Protein AF-A0A7J7P2Q6-F1 (afdb_monomer)

pLDDT: mean 91.46, std 8.25, range [54.0, 97.38]

Sequence (81 aa):
MDTNQGIRHKEHIQDAISWYNKFLGFCVEGGHGVKLIFNNINSQNPNEEYSFTLRHADDNYTLLDCDPYLGDMKEFIQELN

Solvent-accessible surface area (backbone atoms only — not comparable to full-atom values): 4697 Å² total; per-residue (Å²): 130,67,66,69,60,58,49,54,52,51,50,54,51,51,52,50,50,53,48,46,30,66,74,68,25,43,44,79,46,82,70,100,34,45,34,43,37,36,29,62,71,42,89,90,44,47,81,47,71,37,36,39,24,39,33,80,55,94,92,34,64,42,81,76,48,53,42,76,76,60,88,61,52,62,58,55,46,59,73,75,93

Foldseek 3Di:
DPPVVVVVVVVVVVVVQVCCCVPQQWDWDDDPFIKIWHACPDPVGRRDIWIWGWHQDPNAIDTPDTVPDDPCVVVVRVVVD

Nearest PDB structures (foldseek):
  3vza-assembly1_B  TM=9.675E-01  e=2.540E-05  Gallus gallus
  8ppr-assembly1_G  TM=9.086E-01  e=2.392E-05  Homo sapiens
  8q5h-assembly1_5  TM=8.321E-01  e=5.876E-05  Homo sapiens
  2ve7-assembly2_B  TM=8.817E-01  e=1.788E-03  Homo sapiens
  8trh-assembly1_N  TM=4.527E-01  e=3.828E+00  Homo sapiens

Mean predicted aligned error: 5.56 Å

Structure (mmCIF, N/CA/C/O backbone):
data_AF-A0A7J7P2Q6-F1
#
_entry.id   AF-A0A7J7P2Q6-F1
#
loop_
_atom_site.group_PDB
_atom_site.id
_atom_site.type_symbol
_atom_site.label_atom_id
_atom_site.label_alt_id
_atom_site.label_comp_id
_atom_site.label_asym_id
_atom_site.label_entity_id
_atom_site.label_seq_id
_atom_site.pdbx_PDB_ins_code
_atom_site.Cartn_x
_atom_site.Cartn_y
_atom_site.Cartn_z
_atom_site.occupancy
_atom_site.B_iso_or_equiv
_atom_site.auth_seq_id
_atom_site.auth_comp_id
_atom_site.auth_asym_id
_atom_site.auth_atom_id
_atom_site.pdbx_PDB_model_num
ATOM 1 N N . MET A 1 1 ? 28.015 7.357 -22.217 1.00 54.00 1 MET A N 1
ATOM 2 C CA . MET A 1 1 ? 27.195 8.008 -21.174 1.00 54.00 1 MET A CA 1
ATOM 3 C C . MET A 1 1 ? 28.105 8.260 -19.993 1.00 54.00 1 MET A C 1
ATOM 5 O O . MET A 1 1 ? 28.698 7.302 -19.512 1.00 54.00 1 MET A O 1
ATOM 9 N N . ASP A 1 2 ? 28.280 9.520 -19.597 1.00 59.41 2 ASP A N 1
ATOM 10 C CA . ASP A 1 2 ? 29.186 9.889 -18.509 1.00 59.41 2 ASP A CA 1
ATOM 11 C C . ASP A 1 2 ? 28.682 9.327 -17.179 1.00 59.41 2 ASP A C 1
ATOM 13 O O . ASP A 1 2 ? 27.627 9.703 -16.665 1.00 59.41 2 ASP A O 1
ATOM 17 N N . THR A 1 3 ? 29.460 8.410 -16.614 1.00 67.50 3 THR A N 1
ATOM 18 C CA . THR A 1 3 ? 29.187 7.670 -15.373 1.00 67.50 3 THR A CA 1
ATOM 19 C C . THR A 1 3 ? 28.861 8.593 -14.197 1.00 67.50 3 THR A C 1
ATOM 21 O O . THR A 1 3 ? 28.070 8.241 -13.328 1.00 67.50 3 THR A O 1
ATOM 24 N N . ASN A 1 4 ? 29.414 9.806 -14.203 1.00 69.62 4 ASN A N 1
ATOM 25 C CA . ASN A 1 4 ? 29.222 10.818 -13.166 1.00 69.62 4 ASN A CA 1
ATOM 26 C C . ASN A 1 4 ? 27.801 11.422 -13.172 1.00 69.62 4 ASN A C 1
ATOM 28 O O . ASN A 1 4 ? 27.248 11.739 -12.122 1.00 69.62 4 ASN A O 1
ATOM 32 N N .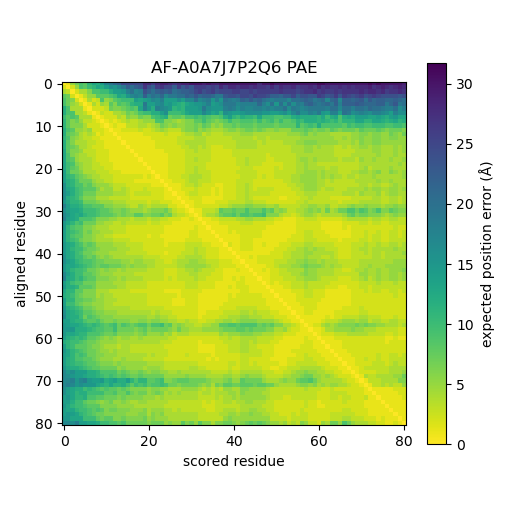 GLN A 1 5 ? 27.170 11.531 -14.346 1.00 69.25 5 GLN A N 1
ATOM 33 C CA . GLN A 1 5 ? 25.804 12.047 -14.471 1.00 69.25 5 GLN A CA 1
ATOM 34 C C . GLN A 1 5 ? 24.763 11.010 -14.027 1.00 69.25 5 GLN A C 1
ATOM 36 O O . GLN A 1 5 ? 23.767 11.365 -13.400 1.00 69.25 5 GLN A O 1
ATOM 41 N N . GLY A 1 6 ? 25.028 9.723 -14.281 1.00 75.56 6 GLY A N 1
ATOM 42 C CA . GLY A 1 6 ? 24.200 8.620 -13.784 1.00 75.56 6 GLY A CA 1
ATOM 43 C C . GLY A 1 6 ? 24.229 8.483 -12.257 1.00 75.56 6 GLY A C 1
ATOM 44 O O . GLY A 1 6 ? 23.190 8.231 -11.651 1.00 75.56 6 GLY A O 1
ATOM 45 N N . ILE A 1 7 ? 25.392 8.706 -11.630 1.00 77.31 7 ILE A N 1
ATOM 46 C CA . ILE A 1 7 ? 25.540 8.681 -10.164 1.00 77.31 7 ILE A CA 1
ATOM 47 C C . ILE A 1 7 ? 24.733 9.815 -9.521 1.00 77.31 7 ILE A C 1
ATOM 49 O O . ILE A 1 7 ? 23.869 9.540 -8.692 1.00 77.31 7 ILE A O 1
ATOM 53 N N . ARG A 1 8 ? 24.915 11.060 -9.981 1.00 78.00 8 ARG A N 1
ATOM 54 C CA . ARG A 1 8 ? 24.173 12.219 -9.450 1.00 78.00 8 ARG A CA 1
ATOM 55 C C . ARG A 1 8 ? 22.661 12.069 -9.597 1.00 78.00 8 ARG A C 1
ATOM 57 O O . ARG A 1 8 ? 21.911 12.407 -8.692 1.00 78.00 8 ARG A O 1
ATOM 64 N N . HIS A 1 9 ? 22.192 11.545 -10.729 1.00 84.19 9 HIS A N 1
ATOM 65 C CA . HIS A 1 9 ? 20.760 11.330 -10.939 1.00 84.19 9 HIS A CA 1
ATOM 66 C C . HIS A 1 9 ? 20.170 10.325 -9.940 1.00 84.19 9 HIS A C 1
ATOM 68 O O . HIS A 1 9 ? 19.088 10.550 -9.401 1.00 84.19 9 HIS A O 1
ATOM 74 N N . LYS A 1 10 ? 20.901 9.242 -9.655 1.00 87.81 10 LYS A N 1
ATOM 75 C CA . LYS A 1 10 ? 20.493 8.242 -8.665 1.00 87.81 10 LYS A CA 1
ATOM 76 C C . LYS A 1 10 ? 20.450 8.823 -7.249 1.00 87.81 10 LYS A C 1
ATOM 78 O O . LYS A 1 10 ? 19.499 8.542 -6.529 1.00 87.81 10 LYS A O 1
ATOM 83 N N . GLU A 1 11 ? 21.432 9.643 -6.879 1.00 90.62 11 GLU A N 1
ATOM 84 C CA . GLU A 1 11 ? 21.465 10.345 -5.586 1.00 90.62 11 GLU A CA 1
ATOM 85 C C . GLU A 1 11 ? 20.242 11.259 -5.423 1.00 90.62 11 GLU A C 1
ATOM 87 O O . GLU A 1 11 ? 19.514 11.140 -4.443 1.00 90.62 11 GLU A O 1
ATOM 92 N N . HIS A 1 12 ? 19.919 12.073 -6.435 1.00 92.94 12 HIS A N 1
ATOM 93 C CA . HIS A 1 12 ? 18.734 12.939 -6.399 1.00 92.94 12 HIS A CA 1
ATOM 94 C C . HIS A 1 12 ? 17.414 12.166 -6.257 1.00 92.94 12 HIS A C 1
ATOM 96 O O . HIS A 1 12 ? 16.505 12.622 -5.562 1.00 92.94 12 HIS A O 1
ATOM 102 N N . ILE A 1 13 ? 17.294 10.998 -6.898 1.00 92.69 13 ILE A N 1
ATOM 103 C CA . ILE A 1 13 ? 16.123 10.125 -6.733 1.00 92.69 13 ILE A CA 1
ATOM 104 C C . ILE A 1 13 ? 16.052 9.592 -5.298 1.00 92.69 13 ILE A C 1
ATOM 106 O O . ILE A 1 13 ? 14.979 9.595 -4.700 1.00 92.69 13 ILE A O 1
ATOM 110 N N . GLN A 1 14 ? 17.176 9.151 -4.731 1.00 92.94 14 GLN A N 1
ATOM 111 C CA . GLN A 1 14 ? 17.223 8.637 -3.360 1.00 92.94 14 GLN A CA 1
ATOM 112 C C . GLN A 1 14 ? 16.902 9.716 -2.322 1.00 92.94 14 GLN A C 1
ATOM 114 O O . GLN A 1 14 ? 16.185 9.4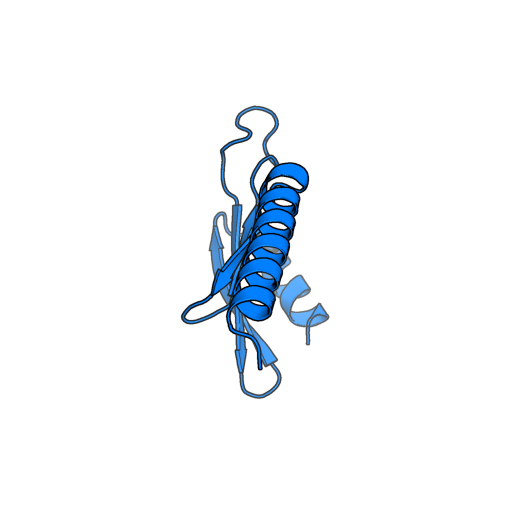33 -1.361 1.00 92.94 14 GLN A O 1
ATOM 119 N N . ASP A 1 15 ? 17.358 10.948 -2.538 1.00 94.69 15 ASP A N 1
ATOM 120 C CA . ASP A 1 15 ? 17.023 12.090 -1.687 1.00 94.69 15 ASP A CA 1
ATOM 121 C C . ASP A 1 15 ? 15.529 12.406 -1.746 1.00 94.69 15 ASP A C 1
ATOM 123 O O . ASP A 1 15 ? 14.893 12.597 -0.708 1.00 94.69 15 ASP A O 1
ATOM 127 N N . ALA A 1 16 ? 14.943 12.406 -2.948 1.00 93.56 16 ALA A N 1
ATOM 128 C CA . ALA A 1 16 ? 13.512 12.623 -3.123 1.00 93.56 16 ALA A CA 1
ATOM 129 C C . ALA A 1 16 ? 12.691 11.526 -2.430 1.00 93.56 16 ALA A C 1
ATOM 131 O O . ALA A 1 16 ? 11.768 11.839 -1.680 1.00 93.56 16 ALA A O 1
ATOM 132 N N . ILE A 1 17 ? 13.055 10.251 -2.616 1.00 93.50 17 ILE A N 1
ATOM 133 C CA . ILE A 1 17 ? 12.406 9.118 -1.938 1.00 93.50 17 ILE A CA 1
ATOM 134 C C . ILE A 1 17 ? 12.519 9.272 -0.420 1.00 93.50 17 ILE A C 1
ATOM 136 O O . ILE A 1 17 ? 11.518 9.180 0.281 1.00 93.50 17 ILE A O 1
ATOM 140 N N . SER A 1 18 ? 13.710 9.574 0.097 1.00 94.38 18 SER A N 1
ATOM 141 C CA . SER A 1 18 ? 13.929 9.760 1.537 1.00 94.38 18 SER A CA 1
ATOM 142 C C . SER A 1 18 ? 13.094 10.911 2.097 1.00 94.38 18 SER A C 1
ATOM 144 O O . SER A 1 18 ? 12.542 10.810 3.195 1.00 94.38 18 SER A O 1
ATOM 146 N N . TRP A 1 19 ? 12.968 11.999 1.334 1.00 94.88 19 TRP A N 1
ATOM 147 C CA . TRP A 1 19 ? 12.133 13.133 1.699 1.00 94.88 19 TRP A CA 1
ATOM 148 C C . TRP A 1 19 ? 10.651 12.748 1.755 1.00 94.88 19 TRP A C 1
ATOM 150 O O . TRP A 1 19 ? 10.005 13.030 2.763 1.00 94.88 19 TRP A O 1
ATOM 160 N N . TYR A 1 20 ? 10.126 12.052 0.739 1.00 93.56 20 TYR A N 1
ATOM 161 C CA . TYR A 1 20 ? 8.735 11.582 0.732 1.00 93.56 20 TYR A CA 1
ATOM 162 C C . TYR A 1 20 ? 8.463 10.586 1.856 1.00 93.56 20 TYR A C 1
ATOM 164 O O . TYR A 1 20 ? 7.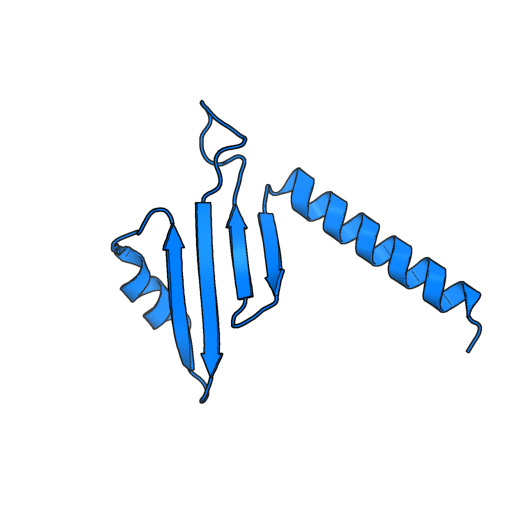482 10.757 2.577 1.00 93.56 20 TYR A O 1
ATOM 172 N N . ASN A 1 21 ? 9.360 9.621 2.073 1.00 93.94 21 ASN A N 1
ATOM 173 C CA . ASN A 1 21 ? 9.224 8.635 3.142 1.00 93.94 21 ASN A CA 1
ATOM 174 C C . ASN A 1 21 ? 9.118 9.306 4.511 1.00 93.94 21 ASN A C 1
ATOM 176 O O . ASN A 1 21 ? 8.261 8.952 5.316 1.00 93.94 21 ASN A O 1
ATOM 180 N N . LYS A 1 22 ? 9.956 10.318 4.760 1.00 92.19 22 LYS A N 1
ATOM 181 C CA . LYS A 1 22 ? 9.937 11.070 6.015 1.00 92.19 22 LYS A CA 1
ATOM 182 C C . LYS A 1 22 ? 8.715 11.977 6.142 1.00 92.19 22 LYS A C 1
ATOM 184 O O . LYS A 1 22 ? 8.139 12.062 7.219 1.00 92.19 22 LYS A O 1
ATOM 189 N N . PHE A 1 23 ? 8.376 12.718 5.089 1.00 93.19 23 PHE A N 1
ATOM 190 C CA . PHE A 1 23 ? 7.351 13.757 5.166 1.00 93.19 23 PHE A CA 1
ATOM 191 C C . PHE A 1 23 ? 5.934 13.180 5.154 1.00 93.19 23 PHE A C 1
ATOM 193 O O . PHE A 1 23 ? 5.079 13.648 5.898 1.00 93.19 23 PHE A O 1
ATOM 200 N N . LEU A 1 24 ? 5.691 12.162 4.326 1.00 94.31 24 LEU A N 1
ATOM 201 C CA . LEU A 1 24 ? 4.388 11.507 4.219 1.00 94.31 24 LEU A CA 1
ATOM 202 C C . LEU A 1 24 ? 4.204 10.387 5.249 1.00 94.31 24 LEU A C 1
ATOM 204 O O . LEU A 1 24 ? 3.079 9.941 5.442 1.00 94.31 24 LEU A O 1
ATOM 208 N N . GLY A 1 25 ? 5.288 9.913 5.874 1.00 95.25 25 GLY A N 1
ATOM 209 C CA . GLY A 1 25 ? 5.256 8.699 6.689 1.00 95.25 25 GLY A CA 1
ATOM 210 C C . GLY A 1 25 ? 4.919 7.458 5.862 1.00 95.25 25 GLY A C 1
ATOM 211 O O . GLY A 1 25 ? 4.284 6.538 6.360 1.00 95.25 25 GLY A O 1
ATOM 212 N N . PHE A 1 26 ? 5.288 7.457 4.579 1.00 95.25 26 PHE A N 1
ATOM 213 C CA . PHE A 1 26 ? 4.876 6.458 3.597 1.00 95.25 26 PHE A CA 1
ATOM 214 C C . PHE A 1 26 ? 6.092 5.847 2.908 1.00 95.25 26 PHE A C 1
ATOM 216 O O . PHE A 1 26 ? 6.837 6.553 2.237 1.00 95.25 26 PHE A O 1
ATOM 223 N N . CYS A 1 27 ? 6.276 4.540 3.041 1.00 95.81 27 CYS A N 1
ATOM 224 C CA . CYS A 1 27 ? 7.358 3.799 2.408 1.00 95.81 27 CYS A CA 1
ATOM 225 C C . CYS A 1 27 ? 6.797 2.705 1.494 1.00 95.81 27 CYS A C 1
ATOM 227 O O . CYS A 1 27 ? 5.735 2.136 1.753 1.00 95.81 27 CYS A O 1
ATOM 229 N N . VAL A 1 28 ? 7.539 2.393 0.432 1.00 94.88 28 VAL A N 1
ATOM 230 C CA . VAL A 1 28 ? 7.218 1.313 -0.502 1.00 94.88 28 VAL A CA 1
ATOM 231 C C . VAL A 1 28 ? 8.392 0.350 -0.569 1.00 94.88 28 VAL A C 1
ATOM 233 O O . VAL A 1 28 ? 9.506 0.745 -0.911 1.00 94.88 28 VAL A O 1
ATOM 236 N N . GLU A 1 29 ? 8.128 -0.924 -0.295 1.00 94.56 29 GLU A N 1
ATOM 237 C CA . GLU A 1 29 ? 9.110 -2.000 -0.399 1.00 94.56 29 GLU A CA 1
ATOM 2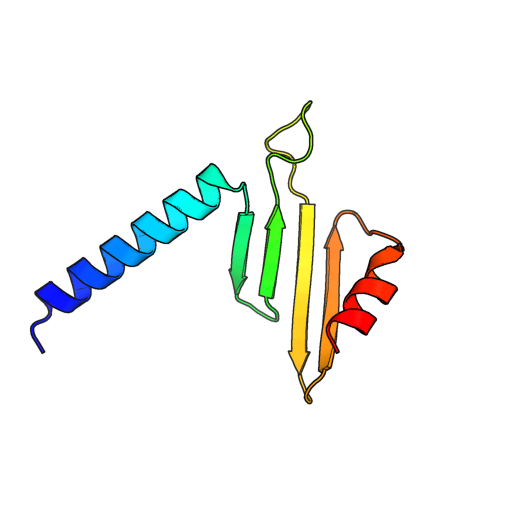38 C C . GLU A 1 29 ? 8.704 -3.001 -1.486 1.00 94.56 29 GLU A C 1
ATOM 240 O O . GLU A 1 29 ? 7.543 -3.400 -1.601 1.00 94.56 29 GLU A O 1
ATOM 245 N N . GLY A 1 30 ? 9.673 -3.410 -2.307 1.00 91.94 30 GLY A N 1
ATOM 246 C CA . GLY A 1 30 ? 9.480 -4.428 -3.341 1.00 91.94 30 GLY A CA 1
ATOM 247 C C . GLY A 1 30 ? 9.867 -5.828 -2.861 1.00 91.94 30 GLY A C 1
ATOM 248 O O . GLY A 1 30 ? 10.789 -5.990 -2.064 1.00 91.94 30 GLY A O 1
ATOM 249 N N . GLY A 1 31 ? 9.201 -6.856 -3.388 1.00 91.56 31 GLY A N 1
ATOM 250 C CA . GLY A 1 31 ? 9.488 -8.261 -3.094 1.00 91.56 31 GLY A CA 1
ATOM 251 C C . GLY A 1 31 ? 8.538 -9.203 -3.836 1.00 91.56 31 GLY A C 1
ATOM 252 O O . GLY A 1 31 ? 8.296 -9.042 -5.028 1.00 91.56 31 GLY A O 1
ATOM 253 N N . HIS A 1 32 ? 7.955 -10.172 -3.122 1.00 89.06 32 HIS A N 1
ATOM 254 C CA . HIS A 1 32 ? 6.903 -11.061 -3.652 1.00 89.06 32 HIS A CA 1
ATOM 255 C C . HIS A 1 32 ? 5.594 -10.324 -4.013 1.00 89.06 32 HIS A C 1
ATOM 257 O O . HIS A 1 32 ? 4.700 -10.910 -4.627 1.00 89.06 32 HIS A O 1
ATOM 263 N N . GLY A 1 33 ? 5.483 -9.067 -3.601 1.00 94.88 33 GLY A N 1
ATOM 264 C CA . GLY A 1 33 ? 4.471 -8.078 -3.941 1.00 94.88 33 GLY A CA 1
ATOM 265 C C . GL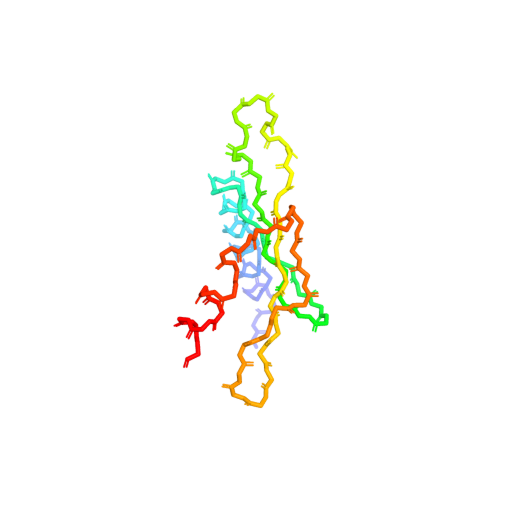Y A 1 33 ? 5.051 -6.692 -3.647 1.00 94.88 33 GLY A C 1
ATOM 266 O O . GLY A 1 33 ? 6.240 -6.567 -3.342 1.00 94.88 33 GLY A O 1
ATOM 267 N N . VAL A 1 34 ? 4.220 -5.662 -3.727 1.00 96.19 34 VAL A N 1
ATOM 268 C CA . VAL A 1 34 ?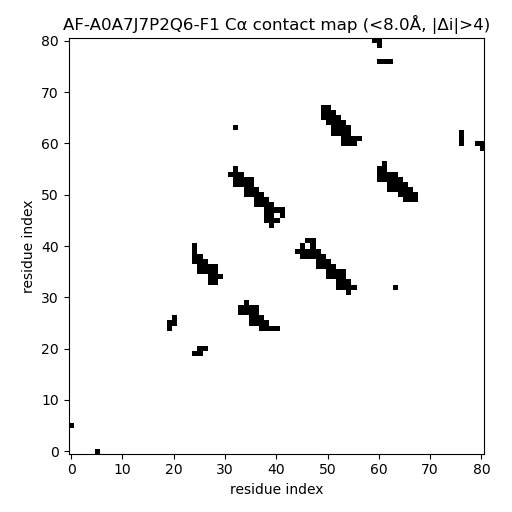 4.550 -4.305 -3.292 1.00 96.19 34 VAL A CA 1
ATOM 269 C C . VAL A 1 34 ? 3.961 -4.109 -1.903 1.00 96.19 34 VAL A C 1
ATOM 271 O O . VAL A 1 34 ? 2.741 -4.158 -1.746 1.00 96.19 34 VAL A O 1
ATOM 274 N N . LYS A 1 35 ? 4.819 -3.917 -0.899 1.00 97.38 35 LYS A N 1
ATOM 275 C CA . LYS A 1 35 ? 4.406 -3.609 0.472 1.00 97.38 35 LYS A CA 1
ATOM 276 C C . LYS A 1 35 ? 4.356 -2.097 0.646 1.00 97.38 35 LYS A C 1
ATOM 278 O O . LYS A 1 35 ? 5.360 -1.414 0.450 1.00 97.38 35 LYS A O 1
ATOM 283 N N . LEU A 1 36 ? 3.182 -1.590 0.998 1.00 96.06 36 LEU A N 1
ATOM 284 C CA . LEU A 1 36 ? 2.948 -0.199 1.356 1.00 96.06 36 LEU A CA 1
ATOM 285 C C . LEU A 1 36 ? 2.977 -0.108 2.880 1.00 96.06 36 LEU A C 1
ATOM 287 O O . LEU A 1 36 ? 2.242 -0.836 3.546 1.00 96.06 36 LEU A O 1
ATOM 291 N N . ILE A 1 37 ? 3.843 0.746 3.418 1.00 97.25 37 ILE A N 1
ATOM 292 C CA . ILE A 1 37 ? 4.060 0.908 4.858 1.00 97.25 37 ILE A CA 1
ATOM 293 C C . ILE A 1 37 ? 3.754 2.351 5.228 1.00 97.25 37 ILE A C 1
ATOM 295 O O . ILE A 1 37 ? 4.268 3.282 4.608 1.00 97.25 37 ILE A O 1
ATOM 299 N N . PHE A 1 38 ? 2.941 2.521 6.257 1.00 96.94 38 PHE A N 1
ATOM 300 C CA . PHE A 1 38 ? 2.523 3.798 6.798 1.00 96.94 38 PHE A CA 1
ATOM 301 C C . PHE A 1 38 ? 2.963 3.878 8.253 1.00 96.94 38 PHE A C 1
ATOM 303 O O . PHE A 1 38 ? 2.679 2.984 9.044 1.00 96.94 38 PHE A O 1
ATOM 310 N N . ASN A 1 39 ? 3.628 4.962 8.614 1.00 95.88 39 ASN A N 1
ATOM 311 C CA . ASN A 1 39 ? 3.833 5.374 9.994 1.00 95.88 39 ASN A CA 1
ATOM 312 C C . ASN A 1 39 ? 3.226 6.768 10.182 1.00 95.88 39 ASN A C 1
ATOM 314 O O . ASN A 1 39 ? 2.541 7.286 9.299 1.00 95.88 39 ASN A O 1
ATOM 318 N N . ASN A 1 40 ? 3.421 7.367 11.354 1.00 94.56 40 ASN A N 1
ATOM 319 C CA . ASN A 1 40 ? 2.868 8.678 11.692 1.00 94.56 40 ASN A CA 1
ATOM 320 C C . ASN A 1 40 ? 1.326 8.745 11.587 1.00 94.56 40 ASN A C 1
ATOM 322 O O . ASN A 1 40 ? 0.746 9.817 11.421 1.00 94.56 40 ASN A O 1
ATOM 326 N N . ILE A 1 41 ? 0.659 7.591 11.699 1.00 94.12 41 ILE A N 1
ATOM 327 C CA . ILE A 1 41 ? -0.804 7.466 11.721 1.00 94.12 41 ILE A CA 1
ATOM 328 C C . ILE A 1 41 ? -1.314 7.563 13.160 1.00 94.12 41 ILE A C 1
ATOM 330 O O . ILE A 1 41 ? -2.210 8.351 13.471 1.00 94.12 41 ILE A O 1
ATOM 334 N N . ASN A 1 42 ? -0.718 6.791 14.071 1.00 94.94 42 ASN A N 1
ATOM 335 C CA . ASN A 1 42 ? -1.071 6.841 15.481 1.00 94.94 42 ASN A CA 1
ATOM 336 C C . ASN A 1 42 ? -0.403 8.041 16.166 1.00 94.94 42 ASN A C 1
ATOM 338 O O . ASN A 1 42 ? 0.795 8.038 16.436 1.00 94.94 42 ASN A O 1
ATOM 342 N N . SER A 1 43 ? -1.199 9.051 16.524 1.00 93.94 43 SER A N 1
ATOM 343 C CA . SER A 1 43 ? -0.721 10.242 17.250 1.00 93.94 43 SER A CA 1
ATOM 344 C C . SER A 1 43 ? -0.030 9.947 18.591 1.00 93.94 43 SER A C 1
ATOM 346 O O . SER A 1 43 ? 0.788 10.746 19.039 1.00 93.94 43 SER A O 1
ATOM 348 N N . GLN A 1 44 ? -0.356 8.822 19.239 1.00 97.38 44 GLN A N 1
ATOM 349 C CA . GLN A 1 44 ? 0.245 8.405 20.511 1.00 97.38 44 GLN A CA 1
ATOM 350 C C . GLN A 1 44 ? 1.545 7.621 20.309 1.00 97.38 44 GLN A C 1
ATOM 352 O O . GLN A 1 44 ? 2.413 7.636 21.179 1.00 97.38 44 GLN A O 1
ATOM 357 N N . ASN A 1 45 ? 1.687 6.953 19.164 1.00 96.00 45 ASN A N 1
ATOM 358 C CA . ASN A 1 45 ? 2.896 6.239 18.775 1.00 96.00 45 ASN A CA 1
ATOM 359 C C . ASN A 1 45 ? 3.198 6.473 17.283 1.00 96.00 45 ASN A C 1
ATOM 361 O O . ASN A 1 45 ? 2.868 5.628 16.453 1.00 96.00 45 ASN A O 1
ATOM 365 N N . PRO A 1 46 ? 3.850 7.595 16.923 1.00 93.38 46 PRO A N 1
ATOM 366 C CA . PRO A 1 46 ? 4.116 7.938 15.522 1.00 93.38 46 PRO A CA 1
ATOM 367 C C . PRO A 1 46 ? 5.019 6.943 14.784 1.00 93.38 46 PRO A C 1
ATOM 369 O O . PRO A 1 46 ? 5.087 6.975 13.561 1.00 93.38 46 PRO A O 1
ATOM 372 N N . ASN A 1 47 ? 5.717 6.070 15.514 1.00 93.62 47 ASN A N 1
ATOM 373 C CA . ASN A 1 47 ? 6.563 5.026 14.938 1.00 93.62 47 ASN A CA 1
ATOM 374 C C . ASN A 1 47 ? 5.817 3.700 14.744 1.00 93.62 47 ASN A C 1
ATOM 376 O O . ASN A 1 47 ? 6.416 2.747 14.260 1.00 93.62 47 ASN A O 1
ATOM 380 N N . GLU A 1 48 ? 4.554 3.601 15.171 1.00 96.88 48 GLU A N 1
ATOM 381 C CA . GLU A 1 48 ? 3.731 2.433 14.875 1.00 96.88 48 GLU A CA 1
ATOM 382 C C . GLU A 1 48 ? 3.524 2.323 13.366 1.00 96.88 48 GLU A C 1
ATOM 384 O O . GLU A 1 48 ? 3.143 3.297 12.709 1.00 96.88 48 GLU A O 1
ATOM 389 N N . GLU A 1 49 ? 3.791 1.133 12.838 1.00 96.38 49 GLU A N 1
ATOM 390 C CA . GLU A 1 49 ? 3.678 0.843 11.419 1.00 96.38 49 GLU A CA 1
ATOM 391 C C . GLU A 1 49 ? 2.367 0.119 11.121 1.00 96.38 49 GLU A C 1
ATOM 393 O O . GLU A 1 49 ? 1.947 -0.782 11.842 1.00 96.38 49 GLU A O 1
ATOM 398 N N . TYR A 1 50 ? 1.754 0.518 10.017 1.00 96.81 50 TYR A N 1
ATOM 399 C CA . TYR A 1 50 ? 0.572 -0.076 9.419 1.00 96.81 50 TYR A CA 1
ATOM 400 C C . TYR A 1 50 ? 0.961 -0.442 8.000 1.00 96.81 50 TYR A C 1
ATOM 402 O O . TYR A 1 50 ? 1.590 0.359 7.306 1.00 96.81 50 TYR A O 1
ATOM 410 N N . SER A 1 51 ? 0.627 -1.634 7.534 1.00 96.69 51 SER A N 1
ATOM 411 C CA . SER A 1 51 ? 1.045 -2.033 6.199 1.00 96.69 51 SER A CA 1
ATOM 412 C C . SER A 1 51 ? 0.082 -2.980 5.528 1.00 96.69 51 SER A C 1
ATOM 414 O O . SER A 1 51 ? -0.643 -3.730 6.173 1.00 96.69 51 SER A O 1
ATOM 416 N N . PHE A 1 52 ? 0.114 -2.969 4.204 1.00 96.69 52 PHE A N 1
ATOM 417 C CA . PHE A 1 52 ? -0.497 -4.010 3.400 1.00 96.69 52 PHE A CA 1
ATOM 418 C C . PHE A 1 52 ? 0.362 -4.292 2.176 1.00 96.69 52 PHE A C 1
ATOM 420 O O . PHE A 1 52 ? 1.113 -3.439 1.699 1.00 96.69 52 PHE A O 1
ATOM 427 N N . THR A 1 53 ? 0.263 -5.516 1.671 1.00 97.00 53 THR A N 1
ATOM 428 C CA . THR A 1 53 ? 1.033 -5.975 0.518 1.00 97.00 53 THR A CA 1
ATOM 429 C C . THR A 1 53 ? 0.096 -6.328 -0.621 1.00 97.00 53 THR A C 1
ATOM 431 O O . THR A 1 53 ? -0.758 -7.202 -0.477 1.00 97.00 53 THR A O 1
ATOM 434 N N . LEU A 1 54 ? 0.285 -5.682 -1.770 1.00 96.31 54 LEU A N 1
ATOM 435 C CA . LEU A 1 54 ? -0.450 -5.961 -3.000 1.00 96.31 54 LEU A CA 1
ATOM 436 C C . LEU A 1 54 ? 0.404 -6.765 -3.976 1.00 96.31 54 LEU A C 1
ATOM 438 O O . LEU A 1 54 ? 1.609 -6.546 -4.104 1.00 96.31 54 LEU A O 1
ATOM 442 N N . ARG A 1 55 ? -0.227 -7.653 -4.739 1.00 96.12 55 ARG A N 1
ATOM 443 C CA . ARG A 1 55 ? 0.370 -8.274 -5.923 1.00 96.12 55 ARG A CA 1
ATOM 444 C C . ARG A 1 55 ? -0.529 -8.043 -7.121 1.00 96.12 55 ARG A C 1
ATOM 446 O O . ARG A 1 55 ? -1.698 -8.406 -7.075 1.00 96.12 55 ARG A O 1
ATOM 453 N N . HIS A 1 56 ? 0.051 -7.502 -8.186 1.00 94.56 56 HIS A N 1
ATOM 454 C CA . HIS A 1 56 ? -0.576 -7.453 -9.499 1.00 94.56 56 HIS A CA 1
ATOM 455 C C . HIS A 1 56 ? -0.126 -8.669 -10.319 1.00 94.56 56 HIS A C 1
ATOM 457 O O . HIS A 1 56 ? 1.067 -8.812 -10.602 1.00 94.56 56 HIS A O 1
ATOM 463 N N . ALA A 1 57 ? -1.058 -9.560 -10.648 1.00 93.94 57 ALA A N 1
ATOM 464 C CA . ALA A 1 57 ? -0.828 -10.738 -11.481 1.00 93.94 57 ALA A CA 1
ATOM 465 C C . ALA A 1 57 ? -2.100 -11.061 -12.272 1.00 93.94 57 ALA A C 1
ATOM 467 O O . ALA A 1 57 ? -3.197 -10.897 -11.747 1.00 93.94 57 ALA A O 1
ATOM 468 N N . ASP A 1 58 ? -1.944 -11.513 -13.519 1.00 93.06 58 ASP A N 1
ATOM 469 C CA . ASP A 1 58 ? -3.065 -11.857 -14.406 1.00 93.06 58 ASP A CA 1
ATOM 470 C C . ASP A 1 58 ? -4.119 -10.733 -14.491 1.00 93.06 58 ASP A C 1
ATOM 472 O O . ASP A 1 58 ? -5.316 -10.975 -14.343 1.00 93.06 58 ASP A O 1
ATOM 476 N N . ASP A 1 59 ? -3.647 -9.490 -14.660 1.00 92.81 59 ASP A N 1
ATOM 477 C CA . ASP A 1 59 ? -4.445 -8.252 -14.721 1.00 92.81 59 ASP A CA 1
ATOM 478 C C . ASP A 1 59 ? -5.339 -7.988 -13.498 1.00 92.81 59 ASP A C 1
ATOM 480 O O . ASP A 1 59 ? -6.300 -7.229 -13.579 1.00 92.81 59 ASP A O 1
ATOM 484 N N . ASN A 1 60 ? -5.028 -8.608 -12.356 1.00 94.81 60 ASN A N 1
ATOM 485 C CA . ASN A 1 60 ? -5.755 -8.412 -11.110 1.00 94.81 60 ASN A CA 1
ATOM 486 C C . ASN A 1 60 ? -4.811 -8.072 -9.950 1.00 94.81 60 ASN A C 1
ATOM 488 O O . ASN A 1 60 ? -3.743 -8.667 -9.768 1.00 94.81 60 ASN A O 1
ATOM 492 N N . TYR A 1 61 ? -5.245 -7.142 -9.108 1.00 96.12 61 TYR A N 1
ATOM 493 C CA . TYR A 1 61 ? -4.674 -6.875 -7.798 1.00 96.12 61 TYR A CA 1
ATOM 494 C C . TYR A 1 61 ? -5.228 -7.853 -6.766 1.00 96.12 61 TYR A C 1
ATOM 496 O O . TYR A 1 61 ? -6.435 -8.057 -6.636 1.00 96.12 61 TYR A O 1
ATOM 504 N N . THR A 1 62 ? -4.321 -8.429 -5.983 1.00 95.56 62 THR A N 1
ATOM 505 C CA . THR A 1 62 ? -4.625 -9.322 -4.865 1.00 95.56 62 THR A CA 1
ATOM 506 C C . THR A 1 62 ? -3.942 -8.826 -3.598 1.00 95.56 62 THR A C 1
ATOM 508 O O . THR A 1 62 ? -2.800 -8.360 -3.635 1.00 95.56 62 THR A O 1
ATOM 511 N N . LEU A 1 63 ? -4.642 -8.928 -2.468 1.00 95.81 63 LEU A N 1
ATOM 512 C CA . LEU A 1 63 ? -4.076 -8.660 -1.150 1.00 95.81 63 LEU A CA 1
ATOM 513 C C . LEU A 1 63 ? -3.298 -9.889 -0.673 1.00 95.81 63 LEU A C 1
ATOM 515 O O . LEU A 1 63 ? -3.874 -10.966 -0.535 1.00 95.81 63 LEU A O 1
ATOM 519 N N . LEU A 1 64 ? -1.999 -9.730 -0.427 1.00 95.19 64 LEU A N 1
ATOM 520 C CA . LEU A 1 64 ? -1.147 -10.787 0.121 1.00 95.19 64 LEU A CA 1
ATOM 521 C C . LEU A 1 64 ? -1.080 -10.755 1.649 1.00 95.19 64 LEU A C 1
ATOM 523 O O . LEU A 1 64 ? -1.017 -11.811 2.270 1.00 95.19 64 LEU A O 1
ATOM 527 N N . ASP A 1 65 ? -1.042 -9.557 2.229 1.00 95.62 65 ASP A N 1
ATOM 528 C CA . ASP A 1 65 ? -0.884 -9.342 3.668 1.00 95.62 65 ASP A CA 1
ATOM 529 C C . ASP A 1 65 ? -1.461 -7.978 4.075 1.00 95.62 65 ASP A C 1
ATOM 531 O O . ASP A 1 65 ? -1.502 -7.064 3.247 1.00 95.62 65 ASP A O 1
ATOM 535 N N . CYS A 1 66 ? -1.903 -7.843 5.325 1.00 96.31 66 CYS A N 1
ATOM 536 C CA . CYS A 1 66 ? -2.401 -6.596 5.910 1.00 96.31 66 CYS A CA 1
ATOM 537 C C . CYS A 1 66 ? -2.264 -6.641 7.434 1.00 96.31 66 CYS A C 1
ATOM 539 O O . CYS A 1 66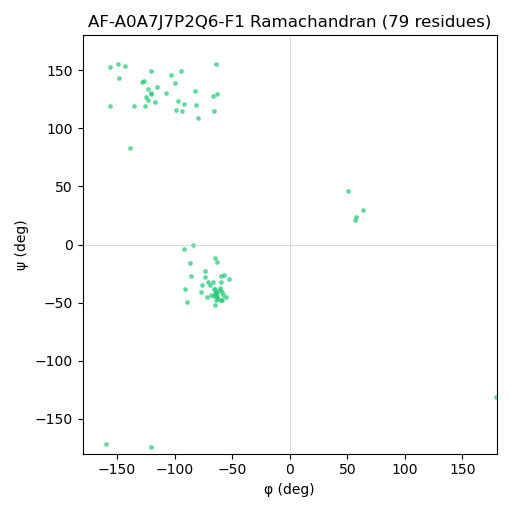 ? -2.897 -7.476 8.082 1.00 96.31 66 CYS A O 1
ATOM 541 N N . ASP A 1 67 ? -1.490 -5.717 7.995 1.00 95.12 67 ASP A N 1
ATOM 542 C CA . ASP A 1 67 ? -1.226 -5.626 9.427 1.00 95.12 67 ASP A CA 1
ATOM 543 C C . ASP A 1 67 ? -1.345 -4.173 9.919 1.00 95.12 67 ASP A C 1
ATOM 545 O O . ASP A 1 67 ? -0.601 -3.309 9.440 1.00 95.12 67 ASP A O 1
ATOM 549 N N . PRO A 1 68 ? -2.271 -3.876 10.847 1.00 94.56 68 PRO A N 1
ATOM 550 C CA . PRO A 1 68 ? -3.358 -4.744 11.300 1.00 94.56 68 PRO A CA 1
ATOM 551 C C . PRO A 1 68 ? -4.349 -5.052 10.166 1.00 94.56 68 PRO A C 1
ATOM 553 O O . PRO A 1 68 ? -4.503 -4.282 9.217 1.00 94.56 68 PRO A O 1
ATOM 556 N N . TYR A 1 69 ? -5.059 -6.176 10.270 1.00 91.44 69 TYR A N 1
ATOM 557 C CA . TYR A 1 69 ? -6.092 -6.522 9.294 1.00 91.44 69 TYR A CA 1
ATOM 558 C C . TYR A 1 69 ? -7.273 -5.546 9.374 1.00 91.44 69 TYR A C 1
ATOM 560 O O . TYR A 1 69 ? -7.863 -5.358 10.441 1.00 91.44 69 TYR A O 1
ATOM 568 N N . LEU A 1 70 ? -7.660 -4.974 8.232 1.00 90.12 70 LEU A N 1
ATOM 569 C CA . LEU A 1 70 ? -8.827 -4.102 8.105 1.00 90.12 70 LEU A CA 1
ATOM 570 C C . LEU A 1 70 ? -9.940 -4.843 7.348 1.00 90.12 70 LEU A C 1
ATOM 572 O O . LEU A 1 70 ? -9.709 -5.408 6.279 1.00 90.12 70 LEU A O 1
ATOM 576 N N . GLY A 1 71 ? -11.159 -4.846 7.895 1.00 87.81 71 GLY A N 1
ATOM 577 C CA . GLY A 1 71 ? -12.305 -5.547 7.293 1.00 87.81 71 GLY A CA 1
ATOM 578 C C . GLY A 1 71 ? -12.647 -5.056 5.883 1.00 87.81 71 GLY A C 1
ATOM 579 O O . GLY A 1 71 ? -13.018 -5.853 5.021 1.00 87.81 71 GLY A O 1
ATOM 580 N N . ASP A 1 72 ? -12.416 -3.769 5.638 1.00 91.44 72 ASP A N 1
ATOM 581 C CA . ASP A 1 72 ? -12.812 -3.075 4.412 1.00 91.44 72 ASP A CA 1
ATOM 582 C C . ASP A 1 72 ? -11.787 -3.250 3.274 1.00 91.44 72 ASP A C 1
ATOM 584 O O . ASP A 1 72 ? -12.002 -2.797 2.150 1.00 91.44 72 ASP A O 1
ATOM 588 N N . MET A 1 73 ? -10.683 -3.981 3.506 1.00 91.50 73 MET A N 1
ATOM 589 C CA . MET A 1 73 ? -9.676 -4.231 2.462 1.00 91.50 73 MET A CA 1
ATOM 590 C C . MET A 1 73 ? -10.248 -4.964 1.252 1.00 91.50 73 MET A C 1
ATOM 592 O O . MET A 1 73 ? -9.737 -4.821 0.145 1.00 91.50 73 MET A O 1
ATOM 596 N N . LYS A 1 74 ? -11.308 -5.756 1.432 1.00 88.75 74 LYS A N 1
ATOM 597 C CA . LYS A 1 74 ? -11.953 -6.451 0.316 1.00 88.75 74 LYS A CA 1
ATOM 598 C C . LYS A 1 74 ? -12.578 -5.469 -0.680 1.00 88.75 74 LYS A C 1
ATOM 600 O O . LYS A 1 74 ? -12.448 -5.689 -1.879 1.00 88.75 74 LYS A O 1
ATOM 605 N N . GLU A 1 75 ? -13.235 -4.422 -0.189 1.00 93.25 75 GLU A N 1
ATOM 606 C CA . GLU A 1 75 ? -13.866 -3.389 -1.020 1.00 93.25 75 GLU A CA 1
ATOM 607 C C . GLU A 1 75 ? -12.792 -2.564 -1.731 1.00 93.25 75 GLU A C 1
ATOM 609 O O . GLU A 1 75 ? -12.848 -2.393 -2.944 1.00 93.25 75 GLU A O 1
ATOM 614 N N . PHE A 1 76 ? -11.726 -2.198 -1.015 1.00 92.62 76 PHE A N 1
ATOM 615 C CA . PHE A 1 76 ? -10.564 -1.526 -1.599 1.00 92.62 76 PHE A CA 1
ATOM 616 C C . PHE A 1 76 ? -9.937 -2.307 -2.770 1.00 92.62 76 PHE A C 1
ATOM 618 O O . PHE A 1 76 ? -9.653 -1.738 -3.821 1.00 92.62 76 PHE A O 1
ATOM 625 N N . ILE A 1 77 ? -9.749 -3.625 -2.631 1.00 93.62 77 ILE A N 1
ATOM 626 C CA . ILE A 1 77 ? -9.228 -4.460 -3.727 1.00 93.62 77 ILE A CA 1
ATOM 627 C C . ILE A 1 77 ? -10.215 -4.537 -4.899 1.00 93.62 77 ILE A C 1
ATOM 629 O O . ILE A 1 77 ? -9.787 -4.644 -6.044 1.00 93.62 77 ILE A O 1
ATOM 633 N N . GLN A 1 78 ? -11.524 -4.488 -4.644 1.00 93.19 78 GLN A N 1
ATOM 634 C CA . GLN A 1 78 ? -12.529 -4.460 -5.708 1.00 93.19 78 GLN A CA 1
ATOM 635 C C . GLN A 1 78 ? -12.521 -3.141 -6.482 1.00 93.19 78 GLN A C 1
ATOM 637 O O . GLN A 1 78 ? -12.746 -3.175 -7.681 1.00 93.19 78 GLN A O 1
ATOM 642 N N . GLU A 1 79 ? -12.250 -2.010 -5.830 1.00 94.06 79 GLU A N 1
ATOM 643 C CA . GLU A 1 79 ? -12.137 -0.701 -6.491 1.00 94.06 79 GLU A CA 1
ATOM 644 C C . GLU A 1 79 ? -10.845 -0.541 -7.306 1.00 94.06 79 GLU A C 1
ATO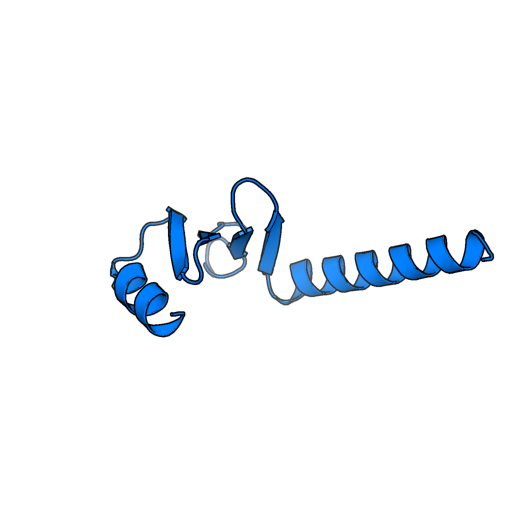M 646 O O . GLU A 1 79 ? -10.810 0.225 -8.268 1.00 94.06 79 GLU A O 1
ATOM 651 N N . LEU A 1 80 ? -9.773 -1.237 -6.914 1.00 92.12 80 LEU A N 1
ATOM 652 C CA . LEU A 1 80 ? -8.493 -1.226 -7.630 1.00 92.12 80 LEU A CA 1
ATOM 653 C C . LEU A 1 80 ? -8.506 -2.014 -8.948 1.00 92.12 80 LEU A C 1
ATOM 655 O O . LEU A 1 80 ? -7.630 -1.779 -9.784 1.00 92.12 80 LEU A O 1
ATOM 659 N N . ASN A 1 81 ? -9.431 -2.966 -9.096 1.00 91.38 81 ASN A N 1
ATOM 660 C CA . ASN A 1 81 ? -9.591 -3.813 -10.282 1.00 91.38 81 ASN A CA 1
ATOM 661 C C . ASN A 1 81 ? -10.651 -3.238 -11.227 1.00 91.38 81 ASN A C 1
ATOM 663 O O . ASN A 1 81 ? -10.401 -3.238 -12.452 1.00 91.38 81 ASN A 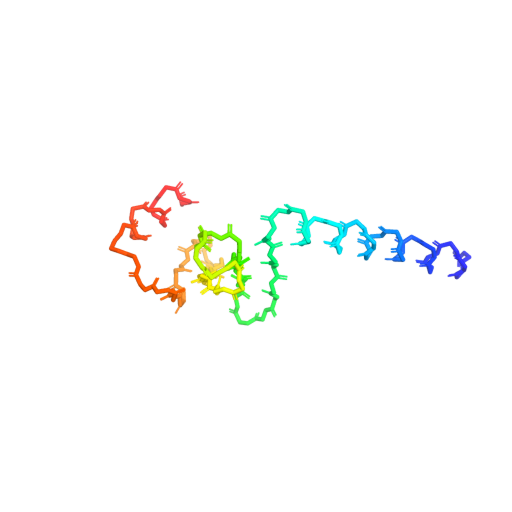O 1
#

Radius of gyration: 16.31 Å; Cα contacts (8 Å, |Δi|>4): 97; chains: 1; bounding box: 43×26×42 Å

Secondary structure (DSSP, 8-state):
--HHHHHHHHHHHHHHHHHHHHHH-EEEEESSSEEEEE-S--TT-TT--EEEEEEEETTEEEEEEEES--TTHHHHHHHH-

InterPro domains:
  IPR013255 Chromosome segregation protein Spc25, C-terminal [PF08234] (30-81)
  IPR045143 Kinetochore protein Spc25 [PTHR14281] (4-81)

Organism: NCBI:txid39325

=== Feature glossary ===
Legend for the data blocks above and below:

— What the protein is —

The amino-acid sequence is the protein's primary structure: the linear order of residues from the N-terminus to the C-terminus, written in one-letter code. Everything else here — the 3D coordinates, the secondary structure, the domain annotations — is ultimately a consequence of this string.

Functional annotations link the protein to curated databases. InterPro entries identify conserved domains and families by matching the sequence against member-database signatures (Pfam, PROSITE, CDD, …). Gene Ontology (GO) terms describe molecular function, biological process, and cellular component in a controlled vocabulary. CATH places the structure in a hierarchical fold classification (Class/Architecture/Topology/Homologous-superfamily). The organism is the source species.

— Where its atoms are —

Atomic coordinates in PDBx/mmCIF format — the same representation the Protein Data Bank distributes. Each line of the _atom_site loop places one backbone atom in Cartesian space (units: ångströms, origin: arbitrary).

The six renders are orthographic views along the three Cartesian axes in both directions. Representation (cartoon, sticks, or surface) and color scheme (sequence-rainbow or by-chain) vary across proteins so the training set covers all the common visualization conventions.

— Local backbone conformation —

Eight-state secondary structure (DSSP): H is the canonical α-helix, G the tighter 3₁₀-helix, I the wider π-helix; E/B are β-structure, T and S are turns and bends, and '-' is everything else. DSSP derives these from the pattern of main-chain N–H···O=C hydrogen bonds, not from the sequence.

Three-state secondary structure (P-SEA) collapses the eight DSSP classes into helix (a), strand (b), and coil (c). P-SEA assigns these from Cα geometry alone — distances and angles — without requiring backbone oxygens, so it works on any Cα trace.

φ (phi) and ψ (psi) are the two rotatable backbone dihedrals per residue: φ is the C(i-1)–N–Cα–C torsion, ψ is the N–Cα–C–N(i+1) torsion, both in degrees on (−180°, 180°]. α-helical residues cluster near (−60°, −45°); β-strand residues near (−120°, +130°). A Ramachandran plot is simply a scatter of (φ, ψ) for every residue.

— Global shape and packing —

The geometric summary reports three shape descriptors. Rg (radius of gyration) measures how spread out the Cα atoms are about their centre of mass; compact globular proteins have small Rg, elongated or unfolded ones large. Cα contacts (<8 Å, |i−j|>4) count long-range residue pairs in spatial proximity — high for tightly packed folds, near zero for rods or random coil. The bounding-box extents give the protein's footprint along x, y, z in Å.

SASA measures how much of the protein is reachable by solvent. It is computed by rolling a water-sized probe over the atomic surface and summing the exposed area (Å²). Per-residue SASA distinguishes core (buried, low SASA) from surface (exposed, high SASA) residues; total SASA is a whole-molecule size measure.

Plot images: a contact map (which residues are close in 3D, as an N×N binary image), a Ramachandran scatter (backbone torsion angles, revealing secondary-structure composition at a glance), and — for AlphaFold structures — a PAE heatmap (pairwise prediction confidence).

— Structural neighborhood —

A 3Di character summarizes, for each residue, the relative orientation of the Cα frame of its nearest spatial neighbor. Because it encodes fold topology rather than chemistry, 3Di alignments detect remote structural similarity that sequence alignment misses.

The Foldseek neighbor list gives the closest experimentally determined structures in the PDB, ranked by structural alignment. TM-score near 1 means near-identical fold; near 0.3 means only rough topology match. This is how one finds what a novel AlphaFold prediction most resembles in the solved-structure universe.

— Confidence and disorder —

For AlphaFold models, the B-factor field carries pLDDT — the model's own estimate of local accuracy on a 0–100 scale. Regions with pLDDT<50 should be treated as essentially unmodeled; they often correspond to intrinsically disordered segments.

Crystallographic B-factors measure how much each atom's electron density is smeared out, in Å². They rise in mobile loops and surface residues and fall in the buried interior. In AlphaFold models this column is repurposed to hold pLDDT instead.

Predicted Aligned Error (PAE) is an AlphaFold confidence matrix: entry (i, j) is the expected error in the position of residue j, in ångströms, when the prediction is superimposed on the true structure at residue i. Low PAE within a block of residues means that block is internally rigid and well-predicted; high PAE between two blocks means their relative placement is uncertain even if each block individually is confident.